Protein AF-A0A2N1RGS0-F1 (afdb_monomer)

Radius of gyration: 22.87 Å; Cα contacts (8 Å, |Δi|>4): 109; chains: 1; bounding box: 39×43×66 Å

Structure (mmCIF, N/CA/C/O backbone):
data_AF-A0A2N1RGS0-F1
#
_entry.id   AF-A0A2N1RGS0-F1
#
loop_
_atom_site.group_PDB
_atom_site.id
_atom_site.type_symbol
_atom_site.label_atom_id
_atom_site.label_alt_id
_atom_site.label_comp_id
_atom_site.label_asym_id
_atom_site.label_entity_id
_atom_site.label_seq_id
_atom_site.pdbx_PDB_ins_code
_atom_site.Cartn_x
_atom_site.Cartn_y
_atom_site.Cartn_z
_atom_site.occupancy
_atom_site.B_iso_or_equiv
_atom_site.auth_seq_id
_atom_site.auth_comp_id
_atom_site.auth_asym_id
_atom_site.auth_atom_id
_atom_site.pdbx_PDB_model_num
ATOM 1 N N . LYS A 1 1 ? -10.259 2.270 23.702 1.00 64.94 1 LYS A 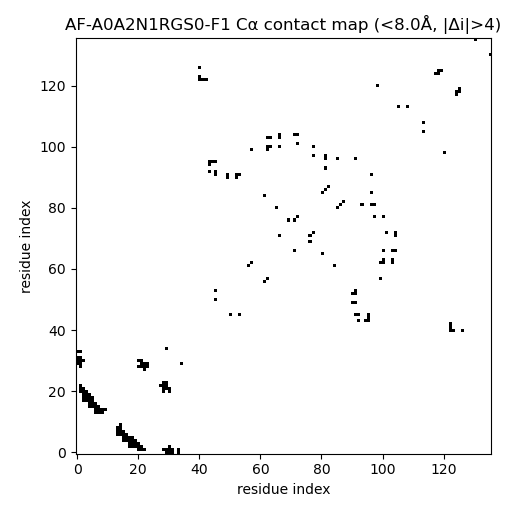N 1
ATOM 2 C CA . LYS A 1 1 ? -9.753 3.661 23.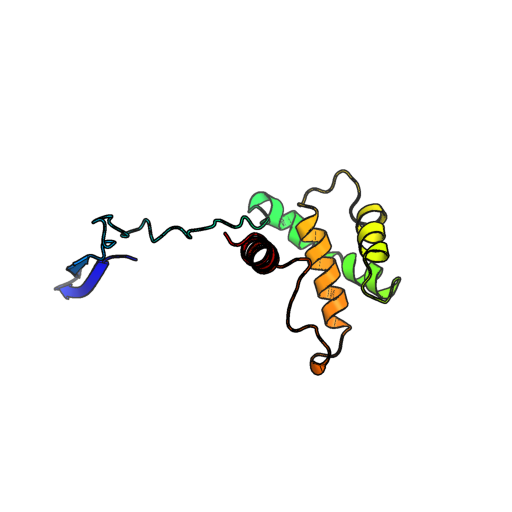553 1.00 64.94 1 LYS A CA 1
ATOM 3 C C . LYS A 1 1 ? -10.842 4.627 24.032 1.00 64.94 1 LYS A C 1
ATOM 5 O O . LYS A 1 1 ? -11.999 4.336 23.756 1.00 64.94 1 LYS A O 1
ATOM 10 N N . GLY A 1 2 ? -10.515 5.662 24.817 1.00 72.75 2 GLY A N 1
ATOM 11 C CA . GLY A 1 2 ? -11.459 6.700 25.295 1.00 72.75 2 GLY A CA 1
ATOM 12 C C . GLY A 1 2 ? -11.836 6.679 26.788 1.00 72.75 2 GLY A C 1
ATOM 13 O O . GLY A 1 2 ? -12.384 7.659 27.276 1.00 72.75 2 GLY A O 1
ATOM 14 N N . LEU A 1 3 ? -11.481 5.625 27.531 1.00 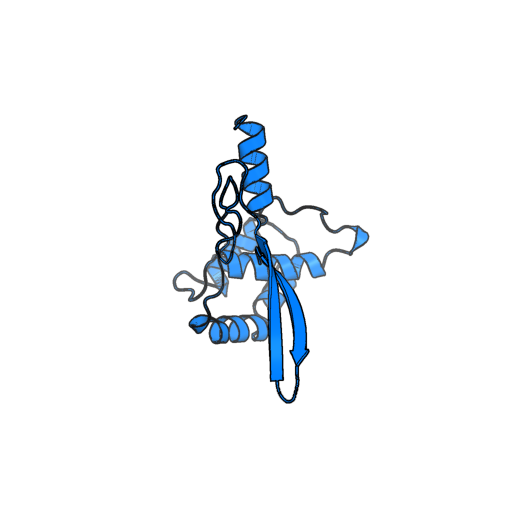87.75 3 LEU A N 1
ATOM 15 C CA . LEU A 1 3 ? -11.614 5.570 28.993 1.00 87.75 3 LEU A CA 1
ATOM 16 C C . LEU A 1 3 ? -10.236 5.400 29.629 1.00 87.75 3 LEU A C 1
ATOM 18 O O . LEU A 1 3 ? -9.422 4.628 29.117 1.00 87.75 3 LEU A O 1
ATOM 22 N N . ILE A 1 4 ? -10.003 6.079 30.750 1.00 84.19 4 ILE A N 1
ATOM 23 C CA . ILE A 1 4 ? -8.905 5.757 31.662 1.00 84.19 4 ILE A CA 1
ATOM 24 C C . ILE A 1 4 ? -9.444 4.770 32.682 1.00 84.19 4 ILE A C 1
ATOM 26 O O . ILE A 1 4 ? -10.392 5.070 33.411 1.00 84.19 4 ILE A O 1
ATOM 30 N N . GLN A 1 5 ? -8.855 3.580 32.699 1.00 90.25 5 GLN A N 1
ATOM 31 C CA . GLN A 1 5 ? -9.298 2.483 33.544 1.00 90.25 5 GLN A CA 1
ATOM 32 C C . GLN A 1 5 ? -8.118 1.918 34.324 1.00 90.25 5 GLN A C 1
ATOM 34 O O . GLN A 1 5 ? -7.052 1.668 33.765 1.00 90.25 5 GLN A O 1
ATOM 39 N N . LEU A 1 6 ? -8.334 1.704 35.617 1.00 90.25 6 LEU A N 1
ATOM 40 C CA . LEU A 1 6 ? -7.459 0.924 36.473 1.00 90.25 6 LEU A CA 1
ATOM 41 C C . LEU A 1 6 ? -8.048 -0.482 36.576 1.00 90.25 6 LEU A C 1
ATOM 43 O O . LEU A 1 6 ? -9.155 -0.649 37.089 1.00 90.25 6 LEU A O 1
ATOM 47 N N . VAL A 1 7 ? -7.313 -1.480 36.094 1.00 91.56 7 VAL A N 1
ATOM 48 C CA . VAL A 1 7 ? -7.653 -2.893 36.291 1.00 91.56 7 VAL A CA 1
ATOM 49 C C . VAL A 1 7 ? -6.769 -3.430 37.405 1.00 91.56 7 VAL A C 1
ATOM 51 O O . VAL A 1 7 ? -5.549 -3.283 37.345 1.00 91.56 7 VAL A O 1
ATOM 54 N N . SER A 1 8 ? -7.370 -4.025 38.430 1.00 93.69 8 SER A N 1
ATOM 55 C CA . SER A 1 8 ? -6.631 -4.547 39.579 1.00 93.69 8 SER A CA 1
ATOM 56 C C . SER A 1 8 ? -7.282 -5.832 40.104 1.00 93.69 8 SER A C 1
ATOM 58 O O . SER A 1 8 ? -8.504 -5.984 40.004 1.00 93.69 8 SER A O 1
ATOM 60 N N . PRO A 1 9 ? -6.491 -6.807 40.584 1.00 93.44 9 PRO A N 1
ATOM 61 C CA . PRO A 1 9 ? -7.018 -8.062 41.107 1.00 93.44 9 PRO A CA 1
ATOM 62 C C . PRO A 1 9 ? -7.837 -7.843 42.385 1.00 93.44 9 PRO A C 1
ATOM 64 O O . PRO A 1 9 ? -7.523 -6.984 43.211 1.00 93.44 9 PRO A O 1
ATOM 67 N N . PHE A 1 10 ? -8.883 -8.648 42.560 1.00 91.62 10 PHE A N 1
ATOM 68 C CA . PHE A 1 10 ? -9.702 -8.681 43.769 1.00 91.62 10 PHE A CA 1
ATOM 69 C C . PHE A 1 10 ? -10.258 -10.089 44.001 1.00 91.62 10 PHE A C 1
ATOM 71 O O . PHE A 1 10 ? -11.119 -10.564 43.258 1.00 91.62 10 PHE A O 1
ATOM 78 N N . GLY A 1 11 ? -9.753 -10.757 45.042 1.00 90.19 11 GLY A N 1
ATOM 79 C CA . GLY A 1 11 ? -10.061 -12.162 45.314 1.00 90.19 11 GLY A CA 1
ATOM 80 C C . GLY A 1 11 ? -9.578 -13.070 44.181 1.00 90.19 11 GLY A C 1
ATOM 81 O O . GLY A 1 11 ? -8.442 -12.943 43.734 1.00 90.19 11 GLY A O 1
ATOM 82 N N . GLU A 1 12 ? -10.455 -13.952 43.699 1.00 91.00 12 GLU A N 1
ATOM 83 C CA . GLU A 1 12 ? -10.186 -14.812 42.533 1.00 91.00 12 GLU A CA 1
ATOM 84 C C . GLU A 1 12 ? -10.479 -14.130 41.182 1.00 91.00 12 GLU A C 1
ATOM 86 O O . GLU A 1 12 ? -10.395 -14.763 40.132 1.00 91.00 12 GLU A O 1
ATOM 91 N N . GLY A 1 13 ? -10.839 -12.841 41.187 1.00 90.88 13 GLY A N 1
ATOM 92 C CA . GLY A 1 13 ? -11.188 -12.084 39.987 1.00 90.88 13 GLY A CA 1
ATOM 93 C C . GLY A 1 13 ? -10.436 -10.760 39.856 1.00 90.88 13 GLY A C 1
ATOM 94 O O . GLY A 1 13 ? -9.410 -10.519 40.491 1.00 90.88 13 GLY A O 1
ATOM 95 N N . TYR A 1 14 ? -10.977 -9.873 39.021 1.00 93.69 14 TYR A N 1
ATOM 96 C CA . TYR A 1 14 ? -10.469 -8.520 38.794 1.00 93.69 14 TYR A CA 1
ATOM 97 C C . TYR A 1 14 ? -11.610 -7.513 38.910 1.00 93.69 14 TYR A C 1
ATOM 99 O O . TYR A 1 14 ? -12.751 -7.817 38.560 1.00 93.69 14 TYR A O 1
ATOM 107 N N . TYR A 1 15 ? -11.296 -6.293 39.341 1.00 92.69 15 TYR A N 1
ATOM 108 C CA . TYR A 1 15 ? -12.186 -5.146 39.189 1.00 92.69 15 TYR A CA 1
ATOM 109 C C . TYR A 1 15 ? -11.601 -4.152 38.193 1.00 92.69 15 TYR A C 1
ATOM 111 O O . TYR A 1 15 ? -10.389 -4.079 37.981 1.00 92.69 15 TYR A O 1
ATOM 119 N N . THR A 1 16 ? -12.487 -3.381 37.570 1.00 91.62 16 THR A N 1
ATOM 120 C CA . THR A 1 16 ? -12.118 -2.280 36.682 1.00 91.62 16 THR A CA 1
ATOM 121 C C . THR A 1 16 ? -12.749 -1.001 37.204 1.00 91.62 16 THR A C 1
ATOM 123 O O . THR A 1 16 ? -13.970 -0.908 37.309 1.00 91.62 16 THR A O 1
ATOM 126 N N . LEU A 1 17 ? -11.917 -0.015 37.534 1.00 90.06 17 LEU A N 1
ATOM 127 C CA . LEU A 1 17 ? -12.349 1.318 37.936 1.00 90.06 17 LEU A CA 1
ATOM 128 C C . LEU A 1 17 ? -12.079 2.301 36.797 1.00 90.06 17 LEU A C 1
ATOM 130 O O . LEU A 1 17 ? -10.925 2.543 36.448 1.00 90.06 17 LEU A O 1
ATOM 134 N N . THR A 1 18 ? -13.133 2.890 36.239 1.00 88.31 18 THR A N 1
ATOM 135 C CA . THR A 1 18 ? -13.013 3.977 35.261 1.00 88.31 18 THR A CA 1
ATOM 136 C C . THR A 1 18 ? -12.846 5.302 35.998 1.00 88.31 18 THR A C 1
ATOM 138 O O . THR A 1 18 ? -13.747 5.720 36.720 1.00 88.31 18 THR A O 1
ATOM 141 N N . THR A 1 19 ? -11.704 5.964 35.829 1.00 87.31 19 THR A N 1
ATOM 142 C CA . THR A 1 19 ? -11.392 7.226 36.522 1.00 87.31 19 THR A CA 1
ATOM 143 C C . THR A 1 19 ? -11.661 8.454 35.663 1.00 87.31 19 THR A C 1
ATOM 145 O O . THR A 1 19 ? -11.850 9.547 36.191 1.00 87.31 19 THR A O 1
ATOM 148 N N . SER A 1 20 ? -11.661 8.314 34.337 1.00 85.31 20 SER A N 1
ATOM 149 C CA . SER A 1 20 ? -11.901 9.427 33.417 1.00 85.31 20 SER A CA 1
ATOM 150 C C . SER A 1 20 ? -12.411 8.940 32.067 1.00 85.31 20 SER A C 1
ATOM 152 O O . SER A 1 20 ? -12.123 7.818 31.641 1.00 85.31 20 SER A O 1
ATOM 154 N N . GLN A 1 21 ? -13.129 9.825 31.384 1.00 85.38 21 GLN A N 1
ATOM 155 C CA . GLN A 1 21 ? -13.628 9.646 30.028 1.00 85.38 21 GLN A CA 1
ATOM 156 C C . GLN A 1 21 ? -13.145 10.812 29.169 1.00 85.38 21 GLN A C 1
ATOM 158 O O . GLN A 1 21 ? -13.195 11.964 29.600 1.00 85.38 21 GLN A O 1
ATOM 163 N N . TYR A 1 22 ? -12.654 10.510 27.970 1.00 84.38 22 TYR A N 1
ATOM 164 C CA . TYR A 1 22 ? -12.273 11.539 27.012 1.00 84.38 22 TYR A CA 1
ATOM 165 C C . TYR A 1 22 ? -13.481 11.931 26.169 1.00 84.38 22 TYR A C 1
ATOM 167 O O . TYR A 1 22 ? -14.082 11.085 25.509 1.00 84.38 22 TYR A O 1
ATOM 175 N N . CYS A 1 23 ? -13.776 13.227 26.153 1.00 83.38 23 CYS A N 1
ATOM 176 C CA . CYS A 1 23 ? -14.760 13.831 25.266 1.00 83.38 23 CYS A CA 1
ATOM 177 C C . CYS A 1 23 ? -14.085 14.908 24.411 1.00 83.38 23 CYS A C 1
ATOM 179 O O . CYS A 1 23 ? -13.109 15.532 24.837 1.00 83.38 23 CYS A O 1
ATOM 181 N N . THR A 1 24 ? -14.602 15.151 23.208 1.00 82.12 24 THR A N 1
ATOM 182 C CA . THR A 1 24 ? -14.180 16.307 22.403 1.00 82.12 24 THR A CA 1
ATOM 183 C C . THR A 1 24 ? -14.591 17.616 23.097 1.00 82.12 24 THR A C 1
ATOM 185 O O . THR A 1 24 ? -15.487 17.600 23.944 1.00 82.12 24 THR A O 1
ATOM 188 N N . PRO A 1 25 ? -14.034 18.784 22.716 1.00 83.94 25 PRO A N 1
ATOM 189 C CA . PRO A 1 25 ? -14.491 20.078 23.238 1.00 83.94 25 PRO A CA 1
ATOM 190 C C . PRO A 1 25 ? -15.991 20.349 23.036 1.00 83.94 25 PRO A C 1
ATOM 192 O O . PRO A 1 25 ? -16.571 21.161 23.747 1.00 83.94 25 PRO A O 1
ATOM 195 N N . LYS A 1 26 ? -16.631 19.659 22.079 1.00 82.31 26 LYS A N 1
ATOM 196 C CA . LYS A 1 26 ? -18.079 19.717 21.823 1.00 82.31 26 LYS A CA 1
ATOM 197 C C . LYS A 1 26 ? -18.893 18.728 22.675 1.00 82.31 26 LYS A C 1
ATOM 199 O O . LYS A 1 26 ? -20.103 18.651 22.508 1.00 82.31 26 LYS A O 1
ATOM 204 N N . GLY A 1 27 ? -18.248 17.970 23.561 1.00 80.69 27 GLY A N 1
ATOM 205 C CA . GLY A 1 27 ? -18.887 16.995 24.446 1.00 80.69 27 GLY A CA 1
ATOM 206 C C . GLY A 1 27 ? -19.119 15.612 23.831 1.00 80.69 27 GLY A C 1
ATOM 207 O O . GLY A 1 27 ? -19.737 14.775 24.482 1.00 80.69 27 GLY A O 1
ATOM 208 N N . ASN A 1 28 ? -18.623 15.338 22.618 1.00 81.75 28 ASN A N 1
ATOM 209 C CA . ASN A 1 28 ? -18.792 14.020 21.997 1.00 81.75 28 ASN A CA 1
ATOM 210 C C . ASN A 1 28 ? -17.872 12.998 22.669 1.00 81.75 28 ASN A C 1
ATOM 212 O O . ASN A 1 28 ? -16.666 13.233 22.762 1.00 81.75 28 ASN A O 1
ATOM 216 N N . ASP A 1 29 ? -18.431 11.865 23.086 1.00 83.31 29 ASP A N 1
ATOM 217 C CA . ASP A 1 29 ? -17.672 10.737 23.618 1.00 83.31 29 ASP A CA 1
ATOM 218 C C . ASP A 1 29 ? -16.861 10.065 22.504 1.00 83.31 29 ASP A C 1
ATOM 220 O O . ASP A 1 29 ? -17.403 9.709 21.458 1.00 83.31 29 ASP A O 1
ATOM 224 N N . ILE A 1 30 ? -15.560 9.885 22.731 1.00 82.50 30 ILE A N 1
ATOM 225 C CA . ILE A 1 30 ? -14.677 9.188 21.784 1.00 82.50 30 ILE A CA 1
ATOM 226 C C . ILE A 1 30 ? -14.470 7.718 22.166 1.00 82.50 30 ILE A C 1
ATOM 228 O O . ILE A 1 30 ? -13.680 7.010 21.530 1.00 82.50 30 ILE A O 1
ATOM 232 N N . HIS A 1 31 ? -15.126 7.230 23.222 1.00 83.00 31 HIS A N 1
ATOM 233 C CA . HIS A 1 31 ? -15.007 5.844 23.642 1.00 83.00 31 HIS A CA 1
ATOM 234 C C . HIS A 1 31 ? -15.514 4.888 22.564 1.00 83.00 31 HIS A C 1
ATOM 236 O O . HIS A 1 31 ? -16.660 4.958 22.140 1.00 83.00 31 HIS A O 1
ATOM 242 N N . LYS A 1 32 ? -14.639 3.977 22.116 1.00 79.50 32 LYS A N 1
ATOM 243 C CA . LYS A 1 32 ? -14.861 3.014 21.012 1.00 79.50 32 LYS A CA 1
ATOM 244 C C . LYS A 1 32 ? -15.153 3.626 19.632 1.00 79.50 32 LYS A C 1
ATOM 246 O O . LYS A 1 32 ? -14.989 2.913 18.654 1.00 79.50 32 LYS A O 1
ATOM 251 N N . ILE A 1 33 ? -15.509 4.905 19.553 1.00 81.62 33 ILE A N 1
ATOM 252 C CA . ILE A 1 33 ? -15.758 5.643 18.309 1.00 81.62 33 ILE A CA 1
ATOM 253 C C . ILE A 1 33 ? -14.444 6.218 17.758 1.00 81.62 33 ILE A C 1
ATOM 255 O O . ILE A 1 33 ? -14.178 6.133 16.565 1.00 81.62 33 ILE A O 1
ATOM 259 N N . GLY A 1 34 ? -13.581 6.747 18.633 1.00 77.56 34 GLY A N 1
ATOM 260 C CA . GLY A 1 34 ? -12.381 7.482 18.229 1.00 77.56 34 GLY A CA 1
ATOM 261 C C . GLY A 1 34 ? -12.692 8.900 17.737 1.00 77.56 34 GLY A C 1
ATOM 262 O O . GLY A 1 34 ? -13.737 9.462 18.054 1.00 77.56 34 GLY A O 1
ATOM 263 N N . ILE A 1 35 ? -11.747 9.493 17.005 1.00 79.81 35 ILE A N 1
ATOM 264 C CA . ILE A 1 35 ? -11.914 10.778 16.314 1.00 79.81 35 ILE A CA 1
ATOM 265 C C . ILE A 1 35 ? -11.760 10.476 14.825 1.00 79.81 35 ILE A C 1
ATOM 267 O O . ILE A 1 35 ? -10.724 9.941 14.428 1.00 79.81 35 ILE A O 1
ATOM 271 N N . ALA A 1 36 ? -12.789 10.779 14.034 1.00 81.75 36 ALA A N 1
ATOM 272 C CA . ALA A 1 36 ? -12.703 10.681 12.583 1.00 81.75 36 ALA A CA 1
ATOM 273 C C . ALA A 1 36 ? -11.751 11.768 12.052 1.00 81.75 36 ALA A C 1
ATOM 275 O O . ALA A 1 36 ? -11.752 12.878 12.596 1.00 81.75 36 ALA A O 1
ATOM 276 N N . PRO A 1 37 ? -10.927 11.469 11.037 1.00 81.75 37 PRO A N 1
ATOM 277 C CA . PRO A 1 37 ? -10.098 12.486 10.410 1.00 81.75 37 PRO A CA 1
ATOM 278 C C . PRO A 1 37 ? -10.982 13.540 9.733 1.00 81.75 37 PRO A C 1
ATOM 280 O O . PRO A 1 37 ? -12.072 13.236 9.255 1.00 81.75 37 PRO A O 1
ATOM 283 N N . ASP A 1 38 ? -10.497 14.779 9.659 1.00 82.62 38 ASP A N 1
ATOM 284 C CA . ASP A 1 38 ? -11.224 15.860 8.980 1.00 82.62 38 ASP A CA 1
ATOM 285 C C . ASP A 1 38 ? -11.372 15.603 7.470 1.00 82.62 38 ASP A C 1
ATOM 287 O O . ASP A 1 38 ? -12.325 16.062 6.840 1.00 82.62 38 ASP A O 1
ATOM 291 N N . VAL A 1 39 ? -10.435 14.844 6.896 1.00 83.19 39 VAL A N 1
ATOM 292 C CA . VAL A 1 39 ? -10.463 14.380 5.509 1.00 83.19 39 VAL A CA 1
ATOM 293 C C . VAL A 1 39 ? -10.221 12.878 5.503 1.00 83.19 39 VAL A C 1
ATOM 295 O O . VAL A 1 39 ? -9.137 12.413 5.857 1.00 83.19 39 VAL A O 1
ATOM 298 N N . GLU A 1 40 ? -11.231 12.116 5.096 1.00 85.12 40 GLU A N 1
ATOM 299 C CA . GLU A 1 40 ? -11.099 10.679 4.880 1.00 85.12 40 GLU A CA 1
ATOM 300 C C . GLU A 1 40 ? -10.429 10.413 3.5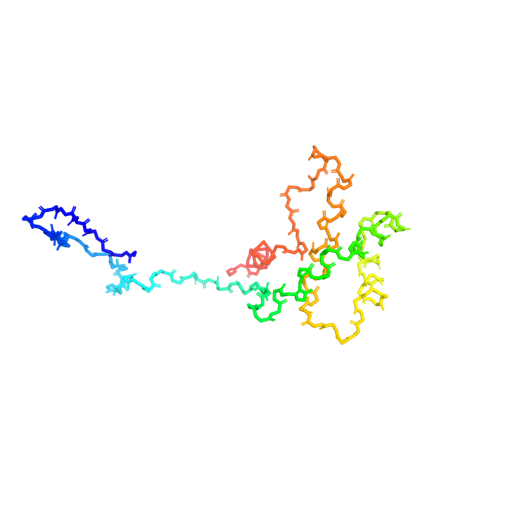29 1.00 85.12 40 GLU A C 1
ATOM 302 O O . GLU A 1 40 ? -10.835 10.943 2.493 1.00 85.12 40 GLU A O 1
ATOM 307 N N . VAL A 1 41 ? -9.386 9.584 3.551 1.00 85.62 41 VAL A N 1
ATOM 308 C CA . VAL A 1 41 ? -8.696 9.095 2.357 1.00 85.62 41 VAL A CA 1
ATOM 309 C C . VAL A 1 41 ? -8.870 7.586 2.331 1.00 85.62 41 VAL A C 1
ATOM 311 O O . VAL A 1 41 ? -8.352 6.885 3.200 1.00 85.62 41 VAL A O 1
ATOM 314 N N . LEU A 1 42 ? -9.637 7.101 1.358 1.00 81.12 42 LEU A N 1
ATOM 315 C CA . LEU A 1 42 ? -9.836 5.674 1.147 1.00 81.12 42 LEU A CA 1
ATOM 316 C C . LEU A 1 42 ? -8.610 5.102 0.436 1.00 81.12 42 LEU A C 1
ATOM 318 O O . LEU A 1 42 ? -8.106 5.689 -0.520 1.00 81.12 42 LEU A O 1
ATOM 322 N N . VAL A 1 43 ? -8.130 3.969 0.934 1.00 79.56 43 VAL A N 1
ATOM 323 C CA . VAL A 1 43 ? -7.047 3.198 0.329 1.00 79.56 43 VAL A CA 1
ATOM 324 C C . VAL A 1 43 ? -7.648 1.867 -0.074 1.00 79.56 43 VAL A C 1
ATOM 326 O O . VAL A 1 43 ? -8.320 1.243 0.747 1.00 79.56 43 VAL A O 1
ATOM 329 N N . ASP A 1 44 ? -7.416 1.446 -1.312 1.00 82.69 44 ASP A N 1
ATOM 330 C CA . ASP A 1 44 ? -7.868 0.134 -1.759 1.00 82.69 44 ASP A CA 1
ATOM 331 C C . ASP A 1 44 ? -7.177 -0.948 -0.929 1.00 82.69 44 ASP A C 1
ATOM 333 O O . ASP A 1 44 ? -5.952 -0.952 -0.761 1.00 82.69 44 ASP A O 1
ATOM 337 N N . THR A 1 45 ? -7.972 -1.868 -0.398 1.00 83.69 45 THR A N 1
ATOM 338 C CA . THR A 1 45 ? -7.487 -3.001 0.382 1.00 83.69 45 THR A CA 1
ATOM 339 C C . THR A 1 45 ? -7.826 -4.304 -0.315 1.00 83.69 45 THR A C 1
ATOM 341 O O . THR A 1 45 ? -8.785 -4.394 -1.075 1.00 83.69 45 THR A O 1
ATOM 344 N N . VAL A 1 46 ? -7.016 -5.328 -0.056 1.00 86.69 46 VAL A N 1
ATOM 345 C CA . VAL A 1 46 ? -7.367 -6.697 -0.431 1.00 86.69 46 VAL A CA 1
ATOM 346 C C . VAL A 1 46 ? -8.376 -7.194 0.596 1.00 86.69 46 VAL A C 1
ATOM 348 O O . VAL A 1 46 ? -8.050 -7.274 1.782 1.00 86.69 46 VAL A O 1
ATOM 351 N N . GLU A 1 47 ? -9.584 -7.499 0.137 1.00 88.69 47 GLU A N 1
ATOM 352 C CA . GLU A 1 47 ? -10.626 -8.107 0.964 1.00 88.69 47 GLU A CA 1
ATOM 353 C C . GLU A 1 47 ? -10.188 -9.495 1.463 1.00 88.69 47 GLU A C 1
ATOM 355 O O . GLU A 1 47 ? -9.374 -10.178 0.833 1.00 88.69 47 GLU A O 1
ATOM 360 N N . GLU A 1 48 ? -10.707 -9.926 2.617 1.00 87.31 48 GLU A N 1
ATOM 361 C CA . GLU A 1 48 ? -10.277 -11.183 3.253 1.00 87.31 48 GLU A CA 1
ATOM 362 C C . GLU A 1 48 ? -10.502 -12.412 2.357 1.00 87.31 48 GLU A C 1
ATOM 364 O O . GLU A 1 48 ? -9.671 -13.319 2.331 1.00 87.31 48 GLU A O 1
ATOM 369 N N . ASP A 1 49 ? -11.590 -12.429 1.588 1.00 89.06 49 ASP A N 1
ATOM 370 C CA . ASP A 1 49 ? -11.936 -13.504 0.653 1.00 89.06 49 ASP A CA 1
ATOM 371 C C . ASP A 1 49 ? -11.042 -13.537 -0.598 1.00 89.06 49 ASP A C 1
ATOM 373 O O . ASP A 1 49 ? -10.946 -14.567 -1.267 1.00 89.06 49 ASP A O 1
ATOM 377 N N . GLN A 1 50 ? -10.337 -12.443 -0.890 1.00 90.06 50 GLN A N 1
ATOM 378 C CA . GLN A 1 50 ? -9.401 -12.332 -2.006 1.00 90.06 50 GLN A CA 1
ATOM 379 C C . GLN A 1 50 ? -7.938 -12.559 -1.602 1.00 90.06 50 GLN A C 1
ATOM 381 O O . GLN A 1 50 ? -7.044 -12.544 -2.455 1.00 90.06 50 GLN A O 1
ATOM 386 N N . MET A 1 51 ? -7.671 -12.807 -0.317 1.00 90.38 51 MET A N 1
ATOM 387 C CA . MET A 1 51 ? -6.314 -12.979 0.204 1.00 90.38 51 MET A CA 1
ATOM 388 C C . MET A 1 51 ? -5.583 -14.168 -0.433 1.00 90.38 51 MET A C 1
ATOM 390 O O . MET A 1 51 ? -4.397 -14.067 -0.751 1.00 90.38 51 MET A O 1
ATOM 394 N N . ASP A 1 52 ? -6.284 -15.277 -0.682 1.00 93.44 52 ASP A N 1
ATOM 395 C CA . ASP A 1 52 ? -5.698 -16.445 -1.348 1.00 93.44 52 ASP A CA 1
ATOM 396 C C . ASP A 1 52 ? -5.250 -16.108 -2.775 1.00 93.44 52 ASP A C 1
ATOM 398 O O . ASP A 1 52 ? -4.143 -16.464 -3.182 1.00 93.44 52 ASP A O 1
ATOM 402 N N . THR A 1 53 ? -6.067 -15.357 -3.515 1.00 92.00 53 THR A N 1
ATOM 403 C CA . THR A 1 53 ? -5.748 -14.877 -4.865 1.00 92.00 53 THR A CA 1
ATOM 404 C C . THR A 1 53 ? -4.539 -13.946 -4.855 1.00 92.00 53 THR A C 1
ATOM 406 O O . THR A 1 53 ? -3.630 -14.089 -5.675 1.00 92.00 53 THR A O 1
ATOM 409 N N . TYR A 1 54 ? -4.482 -13.027 -3.889 1.00 92.19 54 TYR A N 1
ATOM 410 C CA . TYR A 1 54 ? -3.325 -12.160 -3.680 1.00 92.19 54 TYR A CA 1
ATOM 411 C C . TYR A 1 54 ? -2.047 -12.966 -3.430 1.00 92.19 54 TYR A C 1
ATOM 413 O O . TYR A 1 54 ? -1.032 -12.739 -4.091 1.00 92.19 54 TYR A O 1
ATOM 421 N N . LEU A 1 55 ? -2.094 -13.948 -2.528 1.00 93.19 55 LEU A N 1
ATOM 422 C CA . LEU A 1 55 ? -0.943 -14.795 -2.222 1.00 93.19 55 LEU A CA 1
ATOM 423 C C . LEU A 1 55 ? -0.513 -15.634 -3.426 1.00 93.19 55 LEU A C 1
ATOM 425 O O . LEU A 1 55 ? 0.685 -15.756 -3.681 1.00 93.19 55 LEU A O 1
ATOM 429 N N . GLN A 1 56 ? -1.460 -16.192 -4.181 1.00 92.62 56 GLN A N 1
ATOM 430 C CA . GLN A 1 56 ? -1.162 -16.924 -5.412 1.00 92.62 56 GLN A CA 1
ATOM 431 C C . GLN A 1 56 ? -0.434 -16.035 -6.421 1.00 92.62 56 GLN A C 1
ATOM 433 O O . GLN A 1 56 ? 0.593 -16.445 -6.962 1.00 92.62 56 GLN A O 1
ATOM 438 N N . PHE A 1 57 ? -0.906 -14.803 -6.622 1.00 93.31 57 PHE A N 1
ATOM 439 C CA . PHE A 1 57 ? -0.270 -13.863 -7.537 1.00 93.31 57 PHE A CA 1
ATOM 440 C C . PHE A 1 57 ? 1.138 -13.472 -7.075 1.00 93.31 57 PHE A C 1
ATOM 442 O O . PHE A 1 57 ? 2.087 -13.565 -7.851 1.00 93.31 57 PHE A O 1
ATOM 449 N N . VAL A 1 58 ? 1.312 -13.108 -5.802 1.00 91.06 58 VAL A N 1
ATOM 450 C CA . VAL A 1 58 ? 2.630 -12.754 -5.246 1.00 91.06 58 VAL A CA 1
ATOM 451 C C . VAL A 1 58 ? 3.619 -13.918 -5.369 1.00 91.06 58 VAL A C 1
ATOM 453 O O . VAL A 1 58 ? 4.772 -13.711 -5.745 1.00 91.06 58 VAL A O 1
ATOM 456 N N . ASN A 1 59 ? 3.171 -15.146 -5.099 1.00 93.00 59 ASN A N 1
ATOM 457 C CA . ASN A 1 59 ? 4.015 -16.339 -5.174 1.00 93.00 59 ASN A CA 1
ATOM 458 C C . ASN A 1 59 ? 4.275 -16.820 -6.607 1.00 93.00 59 ASN A C 1
ATOM 460 O O . ASN A 1 59 ? 5.223 -17.573 -6.817 1.00 93.00 59 ASN A O 1
ATOM 464 N N . SER A 1 60 ? 3.470 -16.395 -7.586 1.00 92.44 60 SER A N 1
ATOM 465 C CA . SER A 1 60 ? 3.672 -16.756 -8.995 1.00 92.44 60 SER A CA 1
ATOM 466 C C . SER A 1 60 ? 4.997 -16.233 -9.555 1.00 92.44 60 SER A C 1
ATOM 468 O O . SER A 1 60 ? 5.524 -16.801 -10.503 1.00 92.44 60 SER A O 1
ATOM 470 N N . GLY A 1 61 ? 5.539 -15.154 -8.978 1.00 91.38 61 GLY A N 1
ATOM 471 C CA . GLY A 1 61 ? 6.745 -14.500 -9.481 1.00 91.38 61 GLY A CA 1
ATOM 472 C C . GLY A 1 61 ? 6.527 -13.655 -10.739 1.00 91.38 61 GLY A C 1
ATOM 473 O O . GLY A 1 61 ? 7.483 -13.027 -11.190 1.00 91.38 61 GLY A O 1
ATOM 474 N N . ALA A 1 62 ? 5.295 -13.556 -11.258 1.00 92.00 62 ALA A N 1
ATOM 475 C CA . ALA A 1 62 ? 4.977 -12.834 -12.493 1.00 92.00 62 ALA A CA 1
ATOM 476 C C . ALA A 1 62 ? 5.484 -11.381 -12.488 1.00 92.00 62 ALA A C 1
ATOM 478 O O . ALA A 1 62 ? 6.037 -10.896 -13.473 1.00 92.00 62 ALA A O 1
ATOM 479 N N . THR A 1 63 ? 5.370 -10.697 -11.347 1.00 92.94 63 THR A N 1
ATOM 480 C CA . THR A 1 63 ? 5.884 -9.334 -11.168 1.00 92.94 63 THR A CA 1
ATOM 481 C C . THR A 1 63 ? 7.396 -9.256 -11.367 1.00 92.94 63 THR A C 1
ATOM 483 O O . THR A 1 63 ? 7.893 -8.343 -12.021 1.00 92.94 63 THR A O 1
ATOM 486 N N . LYS A 1 64 ? 8.137 -10.223 -10.820 1.00 92.62 64 LYS A N 1
ATOM 487 C CA . LYS A 1 64 ? 9.595 -10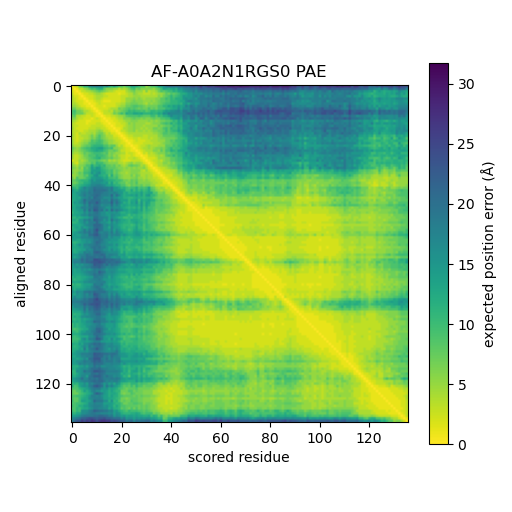.267 -10.927 1.00 92.62 64 LYS A CA 1
ATOM 488 C C . LYS A 1 64 ? 10.028 -10.583 -12.355 1.00 92.62 64 LYS A C 1
ATOM 490 O O . LYS A 1 64 ? 10.887 -9.893 -12.889 1.00 92.62 64 LYS A O 1
ATOM 495 N N . GLU A 1 65 ? 9.400 -11.578 -12.980 1.00 93.75 65 GLU A N 1
ATOM 496 C CA . GLU A 1 65 ? 9.674 -11.945 -14.374 1.00 93.75 65 GLU A CA 1
ATOM 497 C C . GLU A 1 65 ? 9.455 -10.761 -15.323 1.00 93.75 65 GLU A C 1
ATOM 499 O O . GLU A 1 65 ? 10.275 -10.505 -16.206 1.00 93.75 65 GLU A O 1
ATOM 504 N N . PHE A 1 66 ? 8.388 -9.988 -15.102 1.00 95.06 66 PHE A N 1
ATOM 505 C CA . PHE A 1 66 ? 8.118 -8.792 -15.890 1.00 95.06 66 PHE A CA 1
ATOM 506 C C . PHE A 1 66 ? 9.200 -7.719 -15.715 1.00 95.06 66 PHE A C 1
ATOM 508 O O . PHE A 1 66 ? 9.666 -7.153 -16.705 1.00 95.06 66 PHE A O 1
ATOM 515 N N . VAL A 1 67 ? 9.604 -7.445 -14.471 1.00 94.38 67 VAL A N 1
ATOM 516 C CA . VAL A 1 67 ? 10.625 -6.439 -14.137 1.00 94.38 67 VAL A CA 1
ATOM 517 C C . VAL A 1 67 ? 12.002 -6.822 -14.686 1.00 94.38 67 VAL A C 1
ATOM 519 O O . VAL A 1 67 ? 12.720 -5.954 -15.182 1.00 94.38 67 VAL A O 1
ATOM 522 N N . ASP A 1 68 ? 12.356 -8.108 -14.647 1.00 92.88 68 ASP A N 1
ATOM 523 C CA . ASP A 1 68 ? 13.607 -8.619 -15.217 1.00 92.88 68 ASP A CA 1
ATOM 524 C C . ASP A 1 68 ? 13.642 -8.436 -16.750 1.00 92.88 68 ASP A C 1
ATOM 526 O O . ASP A 1 68 ? 14.693 -8.123 -17.316 1.00 92.88 68 ASP A O 1
ATOM 530 N N . ALA A 1 69 ? 12.496 -8.582 -17.428 1.00 93.38 69 ALA A N 1
ATOM 531 C CA . ALA A 1 69 ? 12.366 -8.365 -18.872 1.00 93.38 69 ALA A CA 1
ATOM 532 C C . ALA A 1 69 ? 12.279 -6.877 -19.272 1.00 93.38 69 ALA A C 1
ATOM 534 O O . ALA A 1 69 ? 12.731 -6.508 -20.357 1.00 93.38 69 ALA A O 1
ATOM 535 N N . HIS A 1 70 ? 11.729 -6.024 -18.404 1.00 92.75 70 HIS A N 1
ATOM 536 C CA . HIS A 1 70 ? 11.511 -4.596 -18.654 1.00 92.75 70 HIS A CA 1
ATOM 537 C C . HIS A 1 70 ? 12.182 -3.750 -17.565 1.00 92.75 70 HIS A C 1
ATOM 539 O O . HIS A 1 70 ? 11.511 -3.199 -16.693 1.00 92.75 70 HIS A O 1
ATOM 545 N N . PRO A 1 71 ? 13.517 -3.609 -17.584 1.00 87.31 71 PRO A N 1
ATOM 546 C CA . PRO A 1 71 ? 14.208 -2.843 -16.562 1.00 87.31 71 PRO A CA 1
ATOM 547 C C . PRO A 1 71 ? 13.845 -1.356 -16.654 1.00 87.31 71 PRO A C 1
ATOM 549 O O . PRO A 1 71 ? 13.916 -0.737 -17.715 1.00 87.31 71 PRO A O 1
ATOM 552 N N . GLY A 1 72 ? 13.531 -0.762 -15.503 1.00 84.50 72 GLY A N 1
ATOM 553 C CA . GLY A 1 72 ? 13.239 0.663 -15.371 1.00 84.50 72 GLY A CA 1
ATOM 554 C C . GLY A 1 72 ? 11.774 0.949 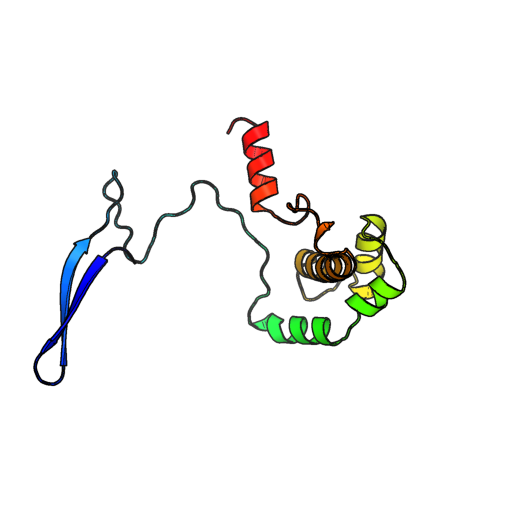-15.053 1.00 84.50 72 GLY A C 1
ATOM 555 O O . GLY A 1 72 ? 10.861 0.560 -15.774 1.00 84.50 72 GLY A O 1
ATOM 556 N N . TYR A 1 73 ? 11.558 1.684 -13.965 1.00 87.00 73 TYR A N 1
ATOM 557 C CA . TYR A 1 73 ? 10.233 2.155 -13.582 1.00 87.00 73 TYR A CA 1
ATOM 558 C C . TYR A 1 73 ? 9.773 3.272 -14.531 1.00 87.00 73 TYR A C 1
ATOM 560 O O . TYR A 1 73 ? 10.391 4.337 -14.584 1.00 87.00 73 TYR A O 1
ATOM 568 N N . SER A 1 74 ? 8.691 3.032 -15.272 1.00 89.00 74 SER A N 1
ATOM 569 C CA . SER A 1 74 ? 8.045 4.017 -16.144 1.00 89.00 74 SER A CA 1
ATOM 570 C C . SER A 1 74 ? 6.531 3.789 -16.196 1.00 89.00 74 SER A C 1
ATOM 572 O O . SER A 1 74 ? 6.048 2.680 -15.955 1.00 89.00 74 SER A O 1
ATOM 574 N N . ALA A 1 75 ? 5.771 4.837 -16.532 1.00 87.88 75 ALA A N 1
ATOM 575 C CA . ALA A 1 75 ? 4.323 4.732 -16.727 1.00 87.88 75 ALA A CA 1
ATOM 576 C C . ALA A 1 75 ? 3.962 3.782 -17.886 1.00 87.88 75 ALA A C 1
ATOM 578 O O . ALA A 1 75 ? 2.961 3.076 -17.814 1.00 87.88 75 ALA A O 1
ATOM 579 N N . GLU A 1 76 ? 4.806 3.723 -18.918 1.00 91.31 76 GLU A N 1
ATOM 580 C CA . GLU A 1 76 ? 4.643 2.819 -20.060 1.00 91.31 76 GLU A CA 1
ATOM 581 C C . GLU A 1 76 ? 4.783 1.353 -19.637 1.00 9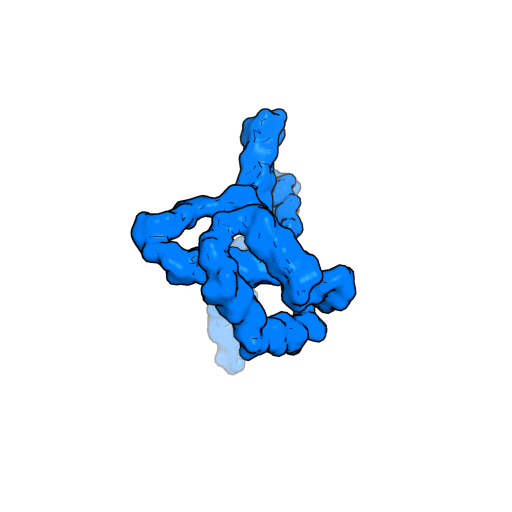1.31 76 GLU A C 1
ATOM 583 O O . GLU A 1 76 ? 3.915 0.544 -19.949 1.00 91.31 76 GLU A O 1
ATOM 588 N N . ASN A 1 77 ? 5.814 1.019 -18.852 1.00 92.19 77 ASN A N 1
ATOM 589 C CA . ASN A 1 77 ? 6.007 -0.340 -18.339 1.00 92.19 77 ASN A CA 1
ATOM 590 C C . ASN A 1 77 ? 4.902 -0.737 -17.355 1.00 92.19 77 ASN A C 1
ATOM 592 O O . ASN A 1 77 ? 4.503 -1.897 -17.313 1.00 92.19 77 ASN A O 1
ATOM 596 N N . MET A 1 78 ? 4.392 0.223 -16.579 1.00 90.81 78 MET A N 1
ATOM 597 C CA . MET A 1 78 ? 3.248 -0.008 -15.702 1.00 90.81 78 MET A CA 1
ATOM 598 C C . MET A 1 78 ? 2.000 -0.368 -16.510 1.00 90.81 78 MET A C 1
ATOM 600 O O . MET A 1 78 ? 1.340 -1.350 -16.194 1.00 90.81 78 MET A O 1
ATOM 604 N N . GLN A 1 79 ? 1.689 0.390 -17.564 1.00 92.44 79 GLN A N 1
ATOM 605 C CA . GLN A 1 79 ? 0.529 0.090 -18.402 1.00 92.44 79 GLN A CA 1
ATOM 606 C C . GLN A 1 79 ? 0.705 -1.234 -19.149 1.00 92.44 79 GLN A C 1
ATOM 608 O O . GLN A 1 79 ? -0.201 -2.057 -19.149 1.00 92.44 79 GLN A O 1
ATOM 613 N N . LEU A 1 80 ? 1.899 -1.489 -19.688 1.00 93.50 80 LEU A N 1
ATOM 614 C CA . LEU A 1 80 ? 2.208 -2.750 -20.353 1.00 93.50 80 LEU A CA 1
ATOM 615 C C . LEU A 1 80 ? 2.020 -3.951 -19.415 1.00 93.50 80 LEU A C 1
ATOM 617 O O . LEU A 1 80 ? 1.501 -4.978 -19.839 1.00 93.50 80 LEU A O 1
ATOM 621 N N . PHE A 1 81 ? 2.404 -3.834 -18.142 1.00 94.50 81 PHE A N 1
ATOM 622 C CA . PHE A 1 81 ? 2.173 -4.881 -17.145 1.00 94.50 81 PHE A CA 1
ATOM 623 C C . PHE A 1 81 ? 0.683 -5.144 -16.920 1.00 94.50 81 PHE A C 1
ATOM 625 O O . PHE A 1 81 ? 0.265 -6.302 -16.887 1.00 94.50 81 PHE A O 1
ATOM 632 N N . MET A 1 82 ? -0.114 -4.079 -16.805 1.00 94.00 82 MET A N 1
ATOM 633 C CA . MET A 1 82 ? -1.563 -4.198 -16.655 1.00 94.00 82 MET A CA 1
ATOM 634 C C . MET A 1 82 ? -2.183 -4.895 -17.872 1.00 94.00 82 MET A C 1
ATOM 636 O O . MET A 1 82 ? -2.933 -5.851 -17.708 1.00 94.00 82 MET A O 1
ATOM 640 N N . ASP A 1 83 ? -1.788 -4.501 -19.082 1.00 93.75 83 ASP A N 1
ATOM 641 C CA . ASP A 1 83 ? -2.361 -5.031 -20.322 1.00 93.75 83 ASP A CA 1
ATOM 642 C C . ASP A 1 83 ? -1.941 -6.487 -20.604 1.00 93.75 83 ASP A C 1
ATOM 644 O O . ASP A 1 83 ? -2.682 -7.241 -21.232 1.00 93.75 83 ASP A O 1
ATOM 648 N N . THR A 1 84 ? -0.739 -6.895 -20.175 1.00 92.06 84 THR A N 1
ATOM 649 C CA . THR A 1 84 ? -0.151 -8.197 -20.555 1.00 92.06 84 THR A CA 1
ATOM 650 C C . THR A 1 84 ? -0.190 -9.261 -19.464 1.00 92.06 84 THR A C 1
ATOM 652 O O . THR A 1 84 ? -0.379 -10.433 -19.783 1.00 92.06 84 THR A O 1
ATOM 655 N N . VAL A 1 85 ? 0.016 -8.887 -18.198 1.00 90.50 85 VAL A N 1
ATOM 656 C CA . VAL A 1 85 ? 0.131 -9.836 -17.075 1.00 90.50 85 VAL A CA 1
ATOM 657 C C . VAL A 1 85 ? -1.160 -9.906 -16.269 1.00 90.50 85 VAL A C 1
ATOM 659 O O . VAL A 1 85 ? -1.535 -10.983 -15.809 1.00 90.50 85 VAL A O 1
ATOM 662 N N . VAL A 1 86 ? -1.825 -8.767 -16.080 1.00 90.56 86 VAL A N 1
ATOM 663 C CA . VAL A 1 86 ? -3.017 -8.656 -15.229 1.00 90.56 86 VAL A CA 1
ATOM 664 C C . VAL A 1 86 ? -4.289 -8.912 -16.042 1.00 90.56 86 VAL A C 1
ATOM 666 O O . VAL A 1 86 ? -5.071 -9.791 -15.685 1.00 90.56 86 VAL A O 1
ATOM 669 N N . GLY A 1 87 ? -4.448 -8.215 -17.171 1.00 87.94 87 GLY A N 1
ATOM 670 C CA . GLY A 1 87 ? -5.621 -8.298 -18.043 1.00 87.94 87 GLY A CA 1
ATOM 671 C C . GLY A 1 87 ? -6.863 -7.588 -17.484 1.00 87.94 87 GLY A C 1
ATOM 672 O O . GLY A 1 87 ? -6.872 -7.116 -16.350 1.00 87.94 87 GLY A O 1
ATOM 673 N N . ASP A 1 88 ? -7.925 -7.525 -18.294 1.00 83.38 88 ASP A N 1
ATOM 674 C CA . ASP A 1 88 ? -9.133 -6.731 -17.996 1.00 83.38 88 ASP A CA 1
ATOM 675 C C . ASP A 1 88 ? -10.048 -7.336 -16.909 1.00 83.38 88 ASP A C 1
ATOM 677 O O . ASP A 1 88 ? -10.820 -6.610 -16.288 1.00 83.38 88 ASP A O 1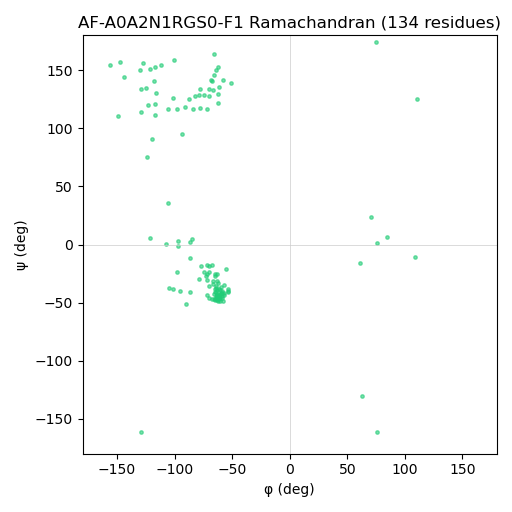
ATOM 681 N N . ASP A 1 89 ? -9.989 -8.653 -16.675 1.00 83.44 89 ASP A N 1
ATOM 682 C CA . ASP A 1 89 ? -10.863 -9.382 -15.728 1.00 83.44 89 ASP A CA 1
ATOM 683 C C . ASP A 1 89 ? -10.114 -9.777 -14.445 1.00 83.44 89 ASP A C 1
ATOM 685 O O . ASP A 1 89 ? -10.266 -10.870 -13.893 1.00 83.44 89 ASP A O 1
ATOM 689 N N . ALA A 1 90 ? -9.207 -8.905 -14.010 1.00 85.12 90 ALA A N 1
ATOM 690 C CA . ALA A 1 90 ? -8.356 -9.195 -12.876 1.00 85.12 90 ALA A CA 1
ATOM 691 C C . ALA A 1 90 ? -9.158 -9.206 -11.562 1.00 85.12 90 ALA A C 1
ATOM 693 O O . ALA A 1 90 ? -9.937 -8.291 -11.294 1.00 85.12 90 ALA A O 1
ATOM 694 N N . PRO A 1 91 ? -8.954 -10.219 -10.704 1.00 84.31 91 PRO A N 1
ATOM 695 C CA . PRO A 1 91 ? -9.759 -10.392 -9.501 1.00 84.31 91 PRO A CA 1
ATOM 696 C C . PRO A 1 91 ? -9.467 -9.352 -8.414 1.00 84.31 91 PRO A C 1
ATOM 698 O O . PRO A 1 91 ? -10.335 -9.111 -7.583 1.00 84.31 91 PRO A O 1
ATOM 701 N N . LEU A 1 92 ? -8.269 -8.757 -8.390 1.00 90.38 92 LEU A N 1
ATOM 702 C CA . LEU A 1 92 ? -7.884 -7.742 -7.402 1.00 90.38 92 LEU A CA 1
ATOM 703 C C . LEU A 1 92 ? -7.992 -6.327 -7.997 1.00 90.38 92 LEU A C 1
ATOM 705 O O . LEU A 1 92 ? -7.889 -6.164 -9.213 1.00 90.38 92 LEU A O 1
ATOM 709 N N . PRO A 1 93 ? -8.112 -5.278 -7.166 1.00 90.25 93 PRO A N 1
ATOM 710 C CA . PRO A 1 93 ? -8.054 -3.900 -7.647 1.00 90.25 93 PRO A CA 1
ATOM 711 C C . PRO A 1 93 ? -6.742 -3.596 -8.389 1.00 90.25 93 PRO A C 1
ATOM 713 O O . PRO A 1 93 ? -5.662 -4.010 -7.958 1.00 90.25 93 PRO A O 1
ATOM 716 N N . GLU A 1 94 ? -6.807 -2.805 -9.466 1.00 90.38 94 GLU A N 1
ATOM 717 C CA . GLU A 1 94 ? -5.623 -2.426 -10.256 1.00 90.38 94 GLU A CA 1
ATOM 718 C C . GLU A 1 94 ? -4.508 -1.802 -9.407 1.00 90.38 94 GLU A C 1
ATOM 720 O O . GLU A 1 94 ? -3.321 -2.052 -9.630 1.00 90.38 94 GLU A O 1
ATOM 725 N N . SER A 1 95 ? -4.884 -0.990 -8.419 1.00 88.25 95 SER A N 1
ATOM 726 C CA . SER A 1 95 ? -3.963 -0.322 -7.500 1.00 88.25 95 SER A CA 1
ATOM 727 C C . SER A 1 95 ? -3.060 -1.314 -6.761 1.00 88.25 95 SER A C 1
ATOM 729 O O . SER A 1 95 ? -1.875 -1.027 -6.574 1.00 88.25 95 SER A O 1
ATOM 731 N N . ILE A 1 96 ? -3.562 -2.510 -6.433 1.00 90.88 96 ILE A N 1
ATOM 732 C CA . ILE A 1 96 ? -2.787 -3.577 -5.789 1.00 90.88 96 ILE A CA 1
ATOM 733 C C . ILE A 1 96 ? -1.714 -4.115 -6.738 1.00 90.88 96 ILE A C 1
ATOM 735 O O . ILE A 1 96 ? -0.550 -4.224 -6.349 1.00 90.88 96 ILE A O 1
ATOM 739 N N . TYR A 1 97 ? -2.063 -4.398 -7.993 1.00 92.44 97 TYR A N 1
ATOM 740 C CA . TYR A 1 97 ? -1.102 -4.876 -8.992 1.00 92.44 97 TYR A CA 1
ATOM 741 C C . TYR A 1 97 ? -0.013 -3.845 -9.278 1.00 92.44 97 TYR A C 1
ATOM 743 O O . TYR A 1 97 ? 1.178 -4.173 -9.280 1.00 92.44 97 TYR A O 1
ATOM 751 N N . ARG A 1 98 ? -0.406 -2.578 -9.445 1.00 91.38 98 ARG A N 1
ATOM 752 C CA . ARG A 1 98 ? 0.536 -1.477 -9.666 1.00 91.38 98 ARG A CA 1
ATOM 753 C C . ARG A 1 98 ? 1.470 -1.283 -8.464 1.00 91.38 98 ARG A C 1
ATOM 755 O O . ARG A 1 98 ? 2.672 -1.075 -8.647 1.00 91.38 98 ARG A O 1
ATOM 762 N N . LEU A 1 99 ? 0.956 -1.423 -7.239 1.00 90.62 99 LEU A N 1
ATOM 763 C CA . LEU A 1 99 ? 1.751 -1.365 -6.009 1.00 90.62 99 LEU A CA 1
ATOM 764 C C . LEU A 1 99 ? 2.771 -2.511 -5.927 1.00 90.62 99 LEU A C 1
ATOM 766 O O . LEU A 1 99 ? 3.934 -2.273 -5.587 1.00 90.62 99 LEU A O 1
ATOM 770 N N . LEU A 1 100 ? 2.358 -3.739 -6.258 1.00 92.19 100 LEU A N 1
ATOM 771 C CA . LEU A 1 100 ? 3.247 -4.903 -6.295 1.00 92.19 100 LEU A CA 1
ATOM 772 C C . LEU A 1 100 ? 4.379 -4.707 -7.308 1.00 92.19 100 LEU A C 1
ATOM 774 O O . LEU A 1 100 ? 5.544 -4.913 -6.965 1.00 92.19 100 LEU A O 1
ATOM 778 N N . LEU A 1 101 ? 4.059 -4.244 -8.519 1.00 93.00 101 LEU A N 1
ATOM 779 C CA . LEU A 1 101 ? 5.060 -3.968 -9.549 1.00 93.00 101 LEU A CA 1
ATOM 780 C C . LEU A 1 101 ? 6.051 -2.890 -9.116 1.00 93.00 101 LEU A C 1
ATOM 782 O O . LEU A 1 101 ? 7.267 -3.056 -9.230 1.00 93.00 101 LEU A O 1
ATOM 786 N N . ARG A 1 102 ? 5.542 -1.787 -8.568 1.00 91.38 102 ARG A N 1
ATOM 787 C CA . ARG A 1 102 ? 6.386 -0.705 -8.067 1.00 91.38 102 ARG A CA 1
ATOM 788 C C . ARG A 1 102 ? 7.340 -1.182 -6.975 1.00 91.38 102 ARG A C 1
ATOM 790 O O . ARG A 1 102 ? 8.504 -0.783 -6.976 1.00 91.38 102 ARG A O 1
ATOM 797 N N . ARG A 1 103 ? 6.870 -2.020 -6.048 1.00 91.44 103 ARG A N 1
ATOM 798 C CA . ARG A 1 103 ? 7.707 -2.584 -4.983 1.00 91.44 103 ARG A CA 1
ATOM 799 C C . ARG A 1 103 ? 8.908 -3.341 -5.556 1.00 91.44 103 ARG A C 1
ATOM 801 O O . ARG A 1 103 ? 10.017 -3.137 -5.067 1.00 91.44 103 ARG A O 1
ATOM 808 N N . GLU A 1 104 ? 8.714 -4.144 -6.600 1.00 92.50 104 GLU A N 1
ATOM 809 C CA . GLU A 1 104 ? 9.814 -4.851 -7.268 1.00 92.50 104 GLU A CA 1
ATOM 810 C C . GLU A 1 104 ? 10.816 -3.882 -7.915 1.00 92.50 104 GLU A C 1
ATOM 812 O O . GLU A 1 104 ? 12.020 -3.987 -7.674 1.00 92.50 104 GLU A O 1
ATOM 817 N N . TYR A 1 105 ? 10.349 -2.847 -8.622 1.00 91.81 105 TYR A N 1
ATOM 818 C CA . TYR A 1 105 ? 11.251 -1.814 -9.149 1.00 91.81 105 TYR A CA 1
ATOM 819 C C . TYR A 1 105 ? 12.024 -1.071 -8.051 1.00 91.81 105 TYR A C 1
ATOM 821 O O . TYR A 1 105 ? 13.211 -0.788 -8.216 1.00 91.81 105 TYR A O 1
ATOM 829 N N . LEU A 1 106 ? 11.391 -0.770 -6.913 1.00 89.50 106 LEU A N 1
ATOM 830 C CA . LEU A 1 106 ? 12.066 -0.128 -5.782 1.00 89.50 106 LEU A CA 1
ATOM 831 C C . LEU A 1 106 ? 13.180 -1.005 -5.200 1.00 89.50 106 LEU A C 1
ATOM 833 O O . LEU A 1 106 ? 14.183 -0.466 -4.727 1.00 89.50 106 LEU A O 1
ATOM 837 N N . TYR A 1 107 ? 13.048 -2.335 -5.247 1.00 89.81 107 TYR A N 1
ATOM 838 C CA . TYR A 1 107 ? 14.122 -3.234 -4.822 1.00 89.81 107 TYR A CA 1
ATOM 839 C C . TYR A 1 107 ? 15.351 -3.164 -5.728 1.00 89.81 107 TYR A C 1
ATOM 841 O O . TYR A 1 107 ? 16.461 -3.290 -5.211 1.00 89.81 107 TYR A O 1
ATOM 849 N N . LEU A 1 108 ? 15.177 -2.893 -7.026 1.00 89.31 108 LEU A N 1
ATOM 850 C CA . LEU A 1 108 ? 16.291 -2.702 -7.961 1.00 89.31 108 LEU A CA 1
ATOM 851 C C . LEU A 1 108 ? 17.068 -1.401 -7.717 1.00 89.31 108 LEU A C 1
ATOM 853 O O . LEU A 1 108 ? 18.241 -1.299 -8.081 1.00 89.31 108 LEU A O 1
ATOM 857 N N . ILE A 1 109 ? 16.437 -0.400 -7.100 1.00 87.69 109 ILE A N 1
ATOM 858 C CA . ILE A 1 109 ? 17.078 0.881 -6.800 1.00 87.69 109 ILE A CA 1
ATOM 859 C C . ILE A 1 109 ? 17.901 0.746 -5.504 1.00 87.69 109 ILE A C 1
ATOM 861 O O . ILE A 1 109 ? 17.350 0.342 -4.466 1.00 87.69 109 ILE A O 1
ATOM 865 N N . PRO A 1 110 ? 19.200 1.121 -5.517 1.00 90.44 110 PRO A N 1
ATOM 866 C CA . PRO A 1 110 ? 20.023 1.190 -4.313 1.00 90.44 110 PRO A CA 1
ATOM 867 C C . PRO A 1 110 ? 19.343 2.002 -3.212 1.00 90.44 110 PRO A C 1
ATOM 869 O O . PRO A 1 110 ? 18.745 3.039 -3.490 1.00 90.44 110 PRO A O 1
ATOM 872 N N . TYR A 1 111 ? 19.427 1.531 -1.966 1.00 86.06 111 TYR A N 1
ATOM 873 C CA . TYR A 1 111 ? 18.675 2.098 -0.841 1.00 86.06 111 TYR A CA 1
ATOM 874 C C . TYR A 1 111 ? 18.881 3.613 -0.673 1.00 86.06 111 TYR A C 1
ATOM 876 O O . TYR A 1 111 ? 17.920 4.343 -0.455 1.00 86.06 111 TYR A O 1
ATOM 884 N N . ASP A 1 112 ? 20.115 4.087 -0.845 1.00 90.75 112 ASP A N 1
ATOM 885 C CA . ASP A 1 112 ? 20.518 5.496 -0.769 1.00 90.75 112 ASP A CA 1
ATOM 886 C C . ASP A 1 112 ? 19.947 6.374 -1.895 1.00 90.75 112 ASP A C 1
ATOM 888 O O . ASP A 1 112 ? 19.920 7.596 -1.771 1.00 90.75 112 ASP A O 1
ATOM 892 N N . LYS A 1 113 ? 19.481 5.757 -2.985 1.00 88.25 113 LYS A N 1
ATOM 893 C CA . LYS A 1 113 ? 18.925 6.432 -4.166 1.00 88.25 113 LYS A CA 1
ATOM 894 C C . LYS A 1 113 ? 17.413 6.289 -4.293 1.00 88.25 113 LYS A C 1
ATOM 896 O O . LYS A 1 113 ? 16.842 6.770 -5.271 1.00 88.25 113 LYS A O 1
ATOM 901 N N . ARG A 1 114 ? 16.757 5.608 -3.352 1.00 87.19 114 ARG A N 1
ATOM 902 C CA . ARG A 1 114 ? 15.301 5.455 -3.384 1.00 87.19 114 ARG A CA 1
ATOM 903 C C . ARG A 1 114 ? 14.626 6.805 -3.138 1.00 87.19 114 ARG A C 1
ATOM 905 O O . ARG A 1 114 ? 15.096 7.577 -2.300 1.00 87.19 114 ARG A O 1
ATOM 912 N N . PRO A 1 115 ? 13.523 7.099 -3.843 1.00 85.69 115 PRO A N 1
ATOM 913 C CA . PRO A 1 115 ? 12.753 8.301 -3.573 1.00 85.69 115 PRO A CA 1
ATOM 914 C C . PRO A 1 115 ? 12.213 8.260 -2.137 1.00 85.69 115 PRO A C 1
ATOM 916 O O . PRO A 1 115 ? 11.727 7.232 -1.672 1.00 85.69 115 PRO A O 1
ATOM 919 N N . ILE A 1 116 ? 12.324 9.389 -1.434 1.00 83.25 116 ILE A N 1
ATOM 920 C CA . ILE A 1 116 ? 11.888 9.532 -0.031 1.00 83.25 116 ILE A CA 1
ATOM 921 C C . ILE A 1 116 ? 10.357 9.571 0.065 1.00 83.25 116 ILE A C 1
ATOM 923 O O . ILE A 1 116 ? 9.782 9.206 1.086 1.00 83.25 116 ILE A O 1
ATOM 927 N N . VAL A 1 117 ? 9.705 10.027 -1.003 1.00 81.00 117 VAL A N 1
ATOM 928 C CA . VAL A 1 117 ? 8.257 10.205 -1.088 1.00 81.00 117 VAL A CA 1
ATOM 929 C C . VAL A 1 117 ? 7.706 9.493 -2.311 1.00 81.00 117 VAL A C 1
ATOM 931 O O . VAL A 1 117 ? 8.418 9.274 -3.293 1.00 81.00 117 VAL A O 1
ATOM 934 N N . ASP A 1 118 ? 6.423 9.169 -2.246 1.00 80.38 118 ASP A N 1
ATOM 935 C CA . ASP A 1 118 ? 5.694 8.493 -3.304 1.00 80.38 118 ASP A CA 1
ATOM 936 C C . ASP A 1 118 ? 4.533 9.352 -3.805 1.00 80.38 118 ASP A C 1
ATOM 938 O O . ASP A 1 118 ? 3.439 9.284 -3.258 1.00 80.38 118 ASP A O 1
ATOM 942 N N . PRO A 1 119 ? 4.742 10.194 -4.820 1.00 75.25 119 PRO A N 1
ATOM 943 C CA . PRO A 1 119 ? 3.672 11.052 -5.313 1.00 75.25 119 PRO A CA 1
ATOM 944 C C . PRO A 1 119 ? 2.560 10.287 -6.051 1.00 75.25 119 PRO A C 1
ATOM 946 O O . PRO A 1 119 ? 1.474 10.845 -6.215 1.00 75.25 119 PRO A O 1
ATOM 949 N N . ASP A 1 120 ? 2.830 9.055 -6.498 1.00 78.81 120 ASP A N 1
ATOM 950 C CA . ASP A 1 120 ? 1.955 8.312 -7.408 1.00 78.81 120 ASP A CA 1
ATOM 951 C C . ASP A 1 120 ? 1.003 7.369 -6.656 1.00 78.81 120 ASP A C 1
ATOM 953 O O . ASP A 1 120 ? -0.163 7.259 -7.031 1.00 78.81 120 ASP A O 1
ATOM 957 N N . PHE A 1 121 ? 1.482 6.696 -5.599 1.00 78.31 121 PHE A N 1
ATOM 958 C CA . PHE A 1 121 ? 0.710 5.675 -4.870 1.00 78.31 121 PHE A CA 1
ATOM 959 C C . PHE A 1 121 ? 0.513 5.965 -3.378 1.00 78.31 121 PHE A C 1
ATOM 961 O O . PHE A 1 121 ? -0.053 5.123 -2.683 1.00 78.31 121 PHE A O 1
ATOM 968 N N . ASP A 1 122 ? 0.936 7.128 -2.872 1.00 85.12 122 ASP A N 1
ATOM 969 C CA . ASP A 1 122 ? 0.552 7.591 -1.534 1.00 85.12 122 ASP A CA 1
ATOM 970 C C . ASP A 1 122 ? -0.694 8.487 -1.642 1.00 85.12 122 ASP A C 1
ATOM 972 O O . ASP A 1 122 ? -0.575 9.697 -1.876 1.00 85.12 122 ASP A O 1
ATOM 976 N N . PRO A 1 123 ? -1.910 7.933 -1.462 1.00 85.94 123 PRO A N 1
ATOM 977 C CA . PRO A 1 123 ? -3.140 8.700 -1.622 1.00 85.94 123 PRO A CA 1
ATOM 978 C C . PRO A 1 123 ? -3.262 9.819 -0.579 1.00 85.94 123 PRO A C 1
ATOM 980 O O . PRO A 1 123 ? -3.907 10.836 -0.845 1.00 85.94 123 PRO A O 1
ATOM 983 N N . VAL A 1 124 ? -2.617 9.685 0.587 1.00 87.81 124 VAL A N 1
ATOM 984 C CA . VAL A 1 124 ? -2.608 10.724 1.626 1.00 87.81 124 VAL A CA 1
ATOM 985 C C . VAL A 1 124 ? -1.734 11.891 1.184 1.00 87.81 124 VAL A C 1
ATOM 987 O O . VAL A 1 124 ? -2.151 13.046 1.308 1.00 87.81 124 VAL A O 1
ATOM 990 N N . LEU A 1 125 ? -0.558 11.624 0.615 1.00 88.50 125 LEU A N 1
ATOM 991 C CA . LEU A 1 125 ? 0.300 12.660 0.047 1.00 88.50 125 LEU A CA 1
ATOM 992 C C . LEU A 1 125 ? -0.375 13.352 -1.140 1.00 88.50 125 LEU A C 1
ATOM 994 O O . LEU A 1 125 ? -0.409 14.585 -1.180 1.00 88.50 125 LEU A O 1
ATOM 998 N N . SER A 1 126 ? -0.957 12.594 -2.073 1.00 87.81 126 SER A N 1
ATOM 999 C CA . SER A 1 126 ? -1.670 13.158 -3.224 1.00 87.81 126 SER A CA 1
ATOM 1000 C C . SER A 1 126 ? -2.827 14.050 -2.769 1.00 87.81 126 SER A C 1
ATOM 1002 O O . SER A 1 126 ? -2.946 15.185 -3.241 1.00 87.81 126 SER A O 1
ATOM 1004 N N . LYS A 1 127 ? -3.619 13.600 -1.783 1.00 88.19 127 LYS A N 1
ATOM 1005 C CA . LYS A 1 127 ? -4.711 14.405 -1.224 1.00 88.19 127 LYS A CA 1
ATOM 1006 C C . LYS A 1 127 ? -4.201 15.650 -0.507 1.00 88.19 127 LYS A C 1
ATOM 1008 O O . LYS A 1 127 ? -4.758 16.731 -0.674 1.00 88.19 127 LYS A O 1
ATOM 1013 N N . THR A 1 128 ? -3.110 15.530 0.240 1.00 88.56 128 THR A N 1
ATOM 1014 C CA . THR A 1 128 ? -2.477 16.663 0.925 1.00 88.56 128 THR A CA 1
ATOM 1015 C C . THR A 1 128 ? -2.002 17.719 -0.073 1.00 88.56 128 THR A C 1
ATOM 1017 O O . THR A 1 128 ? -2.244 18.909 0.117 1.00 88.56 128 THR A O 1
ATOM 1020 N N . LEU A 1 129 ? -1.367 17.305 -1.172 1.00 89.38 129 LEU A N 1
ATOM 1021 C CA . LEU A 1 129 ? -0.931 18.216 -2.230 1.00 89.38 129 LEU A CA 1
ATOM 1022 C C . LEU A 1 129 ? -2.115 18.909 -2.917 1.00 89.38 129 LEU A C 1
ATOM 1024 O O . LEU A 1 129 ? -2.006 20.085 -3.264 1.00 89.38 129 LEU A O 1
ATOM 1028 N N . GLU A 1 130 ? -3.234 18.210 -3.111 1.00 89.25 130 GLU A N 1
ATOM 1029 C CA . GLU A 1 130 ? -4.479 18.791 -3.627 1.00 89.25 130 GLU A CA 1
ATOM 1030 C C . GLU A 1 130 ? -5.035 19.867 -2.679 1.00 89.25 130 GLU A C 1
ATOM 1032 O O . GLU A 1 130 ? -5.327 20.981 -3.117 1.00 89.25 130 GLU A O 1
ATOM 1037 N N . LEU A 1 131 ? -5.125 19.569 -1.380 1.00 89.81 131 LEU A N 1
ATOM 1038 C CA . LEU A 1 131 ? -5.609 20.486 -0.340 1.00 89.81 131 LEU A CA 1
ATOM 1039 C C . LEU A 1 131 ? -4.743 21.751 -0.256 1.00 89.81 131 LEU A C 1
ATOM 1041 O O . LEU A 1 131 ? -5.238 22.872 -0.390 1.00 89.81 131 LEU A O 1
ATOM 1045 N N . ILE A 1 132 ? -3.417 21.581 -0.198 1.00 91.38 132 ILE A N 1
ATOM 1046 C CA . ILE A 1 132 ? -2.463 22.700 -0.181 1.00 91.38 132 ILE A CA 1
ATOM 1047 C C . ILE A 1 132 ? -2.604 23.575 -1.435 1.00 91.38 132 ILE A C 1
ATOM 1049 O O . ILE A 1 132 ? -2.577 24.801 -1.335 1.00 91.38 132 ILE A O 1
ATOM 1053 N N . LYS A 1 133 ? -2.767 22.973 -2.621 1.00 90.75 133 LYS A N 1
ATOM 1054 C CA . LYS A 1 133 ? -2.926 23.719 -3.883 1.00 90.75 133 LYS A CA 1
ATOM 1055 C C . LYS A 1 133 ? -4.265 24.449 -3.978 1.00 90.75 133 LYS A C 1
ATOM 1057 O O . LYS A 1 133 ? -4.324 25.523 -4.569 1.00 90.75 133 LYS A O 1
ATOM 1062 N N . THR A 1 134 ? -5.332 23.864 -3.442 1.00 90.00 134 THR A N 1
ATOM 1063 C CA . THR A 1 134 ? -6.688 24.434 -3.488 1.00 90.00 134 THR A CA 1
ATOM 1064 C C . THR A 1 134 ? -6.973 25.398 -2.333 1.00 90.00 134 THR A C 1
ATOM 1066 O O . THR A 1 134 ? -7.956 26.138 -2.393 1.00 90.00 134 THR A O 1
ATOM 1069 N N . GLY A 1 135 ? -6.100 25.441 -1.320 1.00 77.44 135 GLY A N 1
ATOM 1070 C CA . GLY A 1 135 ? -6.221 26.314 -0.153 1.00 77.44 135 GLY A CA 1
ATOM 1071 C C . GLY A 1 135 ? -7.357 25.912 0.790 1.00 77.44 135 GLY A C 1
ATOM 1072 O O . GLY A 1 135 ? -7.888 26.772 1.496 1.00 77.44 135 GLY A O 1
ATOM 1073 N N . ARG A 1 136 ? -7.760 24.639 0.756 1.00 60.00 136 ARG A N 1
ATOM 1074 C CA . ARG A 1 136 ? -8.773 24.046 1.633 1.00 60.00 136 AR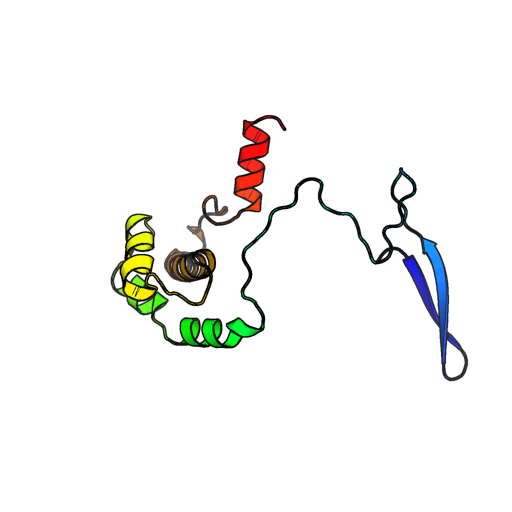G A CA 1
ATOM 1075 C C . ARG A 1 136 ? -8.154 22.984 2.515 1.00 60.00 136 ARG A C 1
ATOM 1077 O O . ARG A 1 136 ? -7.254 22.283 2.014 1.00 60.00 136 ARG A O 1
#

pLDDT: mean 87.65, std 5.59, range [60.0, 95.06]

Sequence (136 aa):
KGLIQLVSPFGEGYYTLTTSQYCTPKGNDIHKIGIAPDVEVLVDTVEEDQMDTYLQFVNSGATKEFVDAHPGYSAENMQLFMDTVVGDDAPLPESIYRLLLRREYLYLIPYDKRPIVDPDFDPVLSKTLELIKTGR

Mean predicted aligned error: 8.9 Å

Foldseek 3Di:
DFWDWDWDDDDVGIDIDTPDGDADPVRHGCVVVHDDDPDDFDAFDQDPVCVVVVVCVLVVCLLVVLCVVPPDDDPVSLVVCCVPVQNDPHPGDSLSVSVSNVVNNQVVDDPVRRDPDDCPNPRVNVVVVVCVVVVD

Solvent-accessible surface area (backbone atoms only — not comparable to full-atom values): 8667 Å² total; per-residue (Å²): 106,38,65,45,67,50,76,47,81,50,90,99,46,69,47,75,47,76,81,47,73,48,54,47,100,87,65,49,70,21,54,81,70,54,80,80,66,98,70,84,76,88,72,95,72,84,50,82,90,46,44,65,60,51,50,50,53,66,71,64,42,57,60,55,57,50,43,72,75,50,78,70,89,45,74,65,57,52,50,50,44,44,67,71,74,56,43,95,84,47,94,63,63,66,68,59,57,54,50,54,43,49,52,56,50,55,68,74,40,56,80,93,72,50,75,94,69,53,78,87,82,32,63,64,56,43,49,49,54,50,28,66,75,71,73,97

Nearest PDB structures (foldseek):
  3l0x-assembly1_B  TM=2.824E-01  e=1.246E+00  Saccharomyces cerevisiae
  7odt-assembly1_a  TM=3.087E-01  e=2.833E+00  Homo sapiens
  3l10-assembly1_B  TM=2.792E-01  e=2.496E+00  Saccharomyces cerevisiae
  3pge-assembly1_A  TM=2.760E-01  e=3.885E+00  Saccharomyces cerevisiae

Secondary structure (DSSP, 8-state):
--EEEEEEEETTEEEEEEEEE-B-TT--B-TTT----SS--------GGGHHHHHHHHHH-HHHHHHHHS-S--HHHHHHHIIIII-TT-SS-HHHHHHHHHHHHHHHS-GGGS-SS-TTT-HHHHHHHHHHHHT-